Protein AF-A0AAE0J7U0-F1 (afdb_monomer)

pLDDT: mean 84.5, std 13.09, range [32.72, 96.12]

Radius of gyration: 16.42 Å; Cα contacts (8 Å, |Δi|>4): 164; chains: 1; bounding box: 37×30×48 Å

Structure (mmCIF, N/CA/C/O backbone):
data_AF-A0AAE0J7U0-F1
#
_entry.id   AF-A0AAE0J7U0-F1
#
loop_
_atom_site.group_PDB
_atom_site.id
_atom_site.type_symbol
_atom_site.label_atom_id
_atom_site.label_alt_id
_atom_site.label_comp_id
_atom_site.label_asym_id
_atom_site.label_entity_id
_atom_site.label_seq_id
_atom_site.pdbx_PDB_ins_code
_atom_site.Cartn_x
_atom_site.Cartn_y
_atom_site.Cartn_z
_atom_site.occupancy
_atom_site.B_iso_or_equiv
_atom_site.auth_seq_id
_atom_site.auth_comp_id
_atom_site.auth_asym_id
_atom_site.auth_atom_id
_atom_site.pdbx_PDB_model_num
ATOM 1 N N . GLN A 1 1 ? 4.047 -18.945 4.483 1.00 32.72 1 GLN A N 1
ATOM 2 C CA . GLN A 1 1 ? 3.585 -18.025 5.541 1.00 32.72 1 GLN A CA 1
ATOM 3 C C . GLN A 1 1 ? 4.068 -16.642 5.133 1.00 32.72 1 GLN A C 1
ATOM 5 O O . GLN A 1 1 ? 5.270 -16.411 5.169 1.00 32.72 1 GLN A O 1
ATOM 10 N N . GLU A 1 2 ? 3.185 -15.794 4.606 1.00 41.50 2 GLU A N 1
ATOM 11 C CA . GLU A 1 2 ? 3.544 -14.420 4.232 1.00 41.50 2 GLU A CA 1
ATOM 12 C C . GLU A 1 2 ? 3.443 -13.550 5.479 1.00 41.50 2 GLU A C 1
ATOM 14 O O . GLU A 1 2 ? 2.381 -13.411 6.085 1.00 41.50 2 GLU A O 1
ATOM 19 N N . TRP A 1 3 ? 4.583 -13.040 5.927 1.00 51.38 3 TRP A N 1
ATOM 20 C CA . TRP A 1 3 ? 4.621 -12.120 7.049 1.00 51.38 3 TRP A CA 1
ATOM 21 C C . TRP A 1 3 ? 4.150 -10.756 6.550 1.00 51.38 3 TRP A C 1
ATOM 23 O O . TRP A 1 3 ? 4.765 -10.182 5.655 1.00 51.38 3 TRP A O 1
ATOM 33 N N . LEU A 1 4 ? 3.073 -10.249 7.147 1.00 61.94 4 LEU A N 1
ATOM 34 C CA . LEU A 1 4 ? 2.512 -8.917 6.918 1.00 61.94 4 LEU A CA 1
ATOM 35 C C . LEU A 1 4 ? 3.436 -7.845 7.529 1.00 61.94 4 LEU A C 1
ATOM 37 O O . LEU A 1 4 ? 3.098 -7.203 8.522 1.00 61.94 4 LEU A O 1
ATOM 41 N N . ALA A 1 5 ? 4.653 -7.734 6.999 1.00 63.12 5 ALA A N 1
ATOM 42 C CA . ALA A 1 5 ? 5.701 -6.858 7.501 1.00 63.12 5 ALA A CA 1
ATOM 43 C C . ALA A 1 5 ? 5.692 -5.506 6.779 1.00 63.12 5 ALA A C 1
ATOM 45 O O . ALA A 1 5 ? 5.458 -5.422 5.576 1.00 63.12 5 ALA A O 1
ATOM 46 N N . GLU A 1 6 ? 6.011 -4.443 7.511 1.00 65.94 6 GLU A N 1
ATOM 47 C CA . GLU A 1 6 ? 6.223 -3.127 6.913 1.00 65.94 6 GLU A CA 1
ATOM 48 C C . GLU A 1 6 ? 7.483 -3.113 6.025 1.00 65.94 6 GLU A C 1
ATOM 50 O O . GLU A 1 6 ? 8.385 -3.954 6.153 1.00 65.94 6 GLU A O 1
ATOM 55 N N . ASN A 1 7 ? 7.545 -2.137 5.114 1.00 75.25 7 ASN A N 1
ATOM 56 C CA . ASN A 1 7 ? 8.679 -1.880 4.216 1.00 75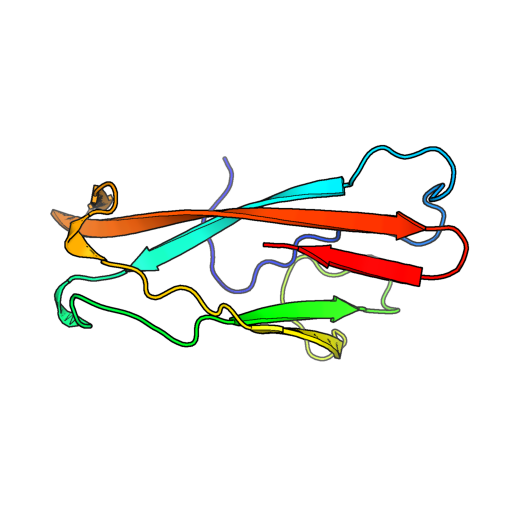.25 7 ASN A CA 1
ATOM 57 C C . ASN A 1 7 ? 9.059 -3.040 3.279 1.00 75.25 7 ASN A C 1
ATOM 59 O O . ASN A 1 7 ? 10.203 -3.101 2.822 1.00 75.25 7 ASN A O 1
ATOM 63 N N . GLN A 1 8 ? 8.128 -3.953 2.985 1.00 83.50 8 GLN A N 1
ATOM 64 C CA . GLN A 1 8 ? 8.303 -4.909 1.889 1.00 83.50 8 GLN A CA 1
ATOM 65 C C . GLN A 1 8 ? 8.032 -4.228 0.546 1.00 83.50 8 GLN A C 1
ATOM 67 O O . GLN A 1 8 ? 7.177 -3.347 0.447 1.00 83.50 8 GLN A O 1
ATOM 72 N N . VAL A 1 9 ? 8.760 -4.648 -0.486 1.00 85.75 9 VAL A N 1
ATOM 73 C CA . VAL A 1 9 ? 8.588 -4.156 -1.854 1.00 85.75 9 VAL A CA 1
ATOM 74 C C . VAL A 1 9 ? 8.127 -5.294 -2.746 1.00 85.75 9 VAL A C 1
ATOM 76 O O . VAL A 1 9 ? 8.769 -6.342 -2.822 1.00 85.75 9 VAL A O 1
ATOM 79 N N . SER A 1 10 ? 7.026 -5.052 -3.449 1.00 87.56 10 SER A N 1
ATOM 80 C CA . SER A 1 10 ? 6.449 -5.979 -4.416 1.00 87.56 10 SER A CA 1
ATOM 81 C C . SER A 1 10 ? 6.655 -5.432 -5.824 1.00 87.56 10 SER A C 1
ATOM 83 O O . SER A 1 10 ? 6.019 -4.459 -6.221 1.00 87.56 10 SER A O 1
ATOM 85 N N . TRP A 1 11 ? 7.545 -6.062 -6.589 1.00 89.94 11 TRP A N 1
ATOM 86 C CA . TRP A 1 11 ? 7.899 -5.622 -7.942 1.00 89.94 11 TRP A CA 1
ATOM 87 C C . TRP A 1 11 ? 6.851 -6.060 -8.965 1.00 89.94 11 TRP A C 1
ATOM 89 O O . TRP A 1 11 ? 6.523 -7.248 -9.037 1.00 89.94 11 TRP A O 1
ATOM 99 N N . PHE A 1 12 ? 6.315 -5.099 -9.722 1.00 88.19 12 PHE A N 1
ATOM 100 C CA . PHE A 1 12 ? 5.371 -5.346 -10.818 1.00 88.19 12 PHE A CA 1
ATOM 101 C C . PHE A 1 12 ? 6.061 -5.904 -12.055 1.00 88.19 12 PHE A C 1
ATOM 103 O O . PHE A 1 12 ? 5.587 -6.888 -12.603 1.00 88.19 12 PHE A O 1
ATOM 110 N N . LEU A 1 13 ? 7.191 -5.306 -12.430 1.00 88.12 13 LEU A N 1
ATOM 111 C CA . LEU A 1 13 ? 8.000 -5.701 -13.575 1.00 88.12 13 LEU A CA 1
ATOM 112 C C . LEU A 1 13 ? 9.451 -5.912 -13.157 1.00 88.12 13 LEU A C 1
ATOM 114 O O . LEU A 1 13 ? 9.952 -5.274 -12.222 1.00 88.12 13 LEU A O 1
ATOM 118 N N . LYS A 1 14 ? 10.129 -6.779 -13.896 1.00 87.38 14 LYS A N 1
ATOM 119 C CA . LYS A 1 14 ? 11.571 -6.986 -13.884 1.00 87.38 14 LYS A CA 1
ATOM 120 C C . LYS A 1 14 ? 12.114 -6.838 -15.300 1.00 87.38 14 LYS A C 1
ATOM 122 O O . LYS A 1 14 ? 11.403 -6.988 -16.289 1.00 87.38 14 LYS A O 1
ATOM 127 N N . GLU A 1 15 ? 13.399 -6.516 -15.391 1.00 83.44 15 GLU A N 1
ATOM 128 C CA . GLU A 1 15 ? 14.086 -6.499 -16.678 1.00 83.44 15 GLU A CA 1
ATOM 129 C C . GLU A 1 15 ? 13.986 -7.878 -17.345 1.00 83.44 15 GLU A C 1
ATOM 131 O O . GLU A 1 15 ? 14.249 -8.900 -16.709 1.00 83.44 15 GLU A O 1
ATOM 136 N N . GLY A 1 16 ? 13.596 -7.889 -18.621 1.00 83.31 16 GLY A N 1
ATOM 137 C CA . GLY A 1 16 ? 13.367 -9.110 -19.393 1.00 83.31 16 GLY A CA 1
ATOM 138 C C . GLY A 1 16 ? 11.924 -9.621 -19.385 1.00 83.31 16 GLY A C 1
ATOM 139 O O . GLY A 1 16 ? 11.638 -10.546 -20.142 1.00 83.31 16 GLY A O 1
ATOM 140 N N . ASP A 1 17 ? 11.019 -9.026 -18.598 1.00 81.44 17 ASP A N 1
ATOM 141 C CA . ASP A 1 17 ? 9.590 -9.338 -18.690 1.00 81.44 17 ASP A CA 1
ATOM 142 C C . ASP A 1 17 ? 9.041 -8.887 -20.058 1.00 81.44 17 ASP A C 1
ATOM 144 O O . ASP A 1 17 ? 9.329 -7.782 -20.526 1.00 81.44 17 ASP A O 1
ATOM 148 N N . ASP A 1 18 ? 8.250 -9.742 -20.713 1.00 76.00 18 ASP A N 1
ATOM 149 C CA . ASP A 1 18 ? 7.507 -9.364 -21.918 1.00 76.00 18 ASP A CA 1
ATOM 150 C C . ASP A 1 18 ? 6.317 -8.499 -21.499 1.00 76.00 18 ASP A C 1
ATOM 152 O O . ASP A 1 18 ? 5.464 -8.935 -20.739 1.00 76.00 18 ASP A O 1
ATOM 156 N N . ILE A 1 19 ? 6.277 -7.253 -21.961 1.00 71.19 19 ILE A N 1
ATOM 157 C CA . ILE A 1 19 ? 5.261 -6.269 -21.569 1.00 71.19 19 ILE A CA 1
ATOM 158 C C . ILE A 1 19 ? 4.131 -6.198 -22.616 1.00 71.19 19 ILE A C 1
ATOM 160 O O . ILE A 1 19 ? 3.060 -5.663 -22.343 1.00 71.19 19 ILE A O 1
ATOM 164 N N . LEU A 1 20 ? 4.349 -6.736 -23.823 1.00 60.88 20 LEU A N 1
ATOM 16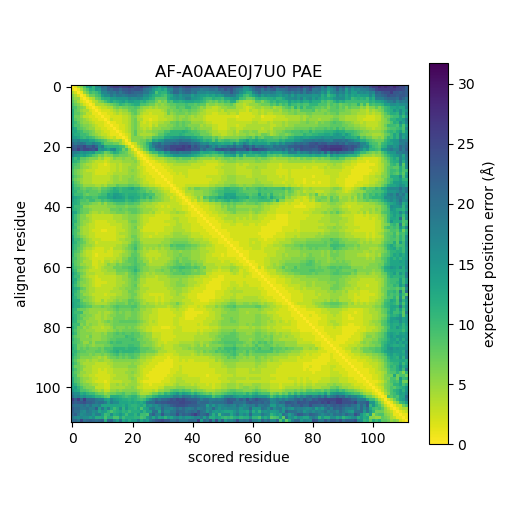5 C CA . LEU A 1 20 ? 3.448 -6.570 -24.972 1.00 60.88 20 LEU A CA 1
ATOM 166 C C . LEU A 1 20 ? 2.324 -7.612 -25.023 1.00 60.88 20 LEU A C 1
ATOM 168 O O . LEU A 1 20 ? 1.359 -7.436 -25.765 1.00 60.88 20 LEU A O 1
ATOM 172 N N . THR A 1 21 ? 2.443 -8.689 -24.252 1.00 54.88 21 THR A N 1
ATOM 173 C CA . THR A 1 21 ? 1.508 -9.824 -24.255 1.00 54.88 21 THR A CA 1
ATOM 174 C C . THR A 1 21 ? 0.724 -9.972 -22.950 1.00 54.88 21 THR A C 1
ATOM 176 O O . THR A 1 21 ? -0.075 -10.898 -22.822 1.00 54.88 21 THR A O 1
ATOM 179 N N . VAL A 1 22 ? 0.931 -9.076 -21.980 1.00 56.03 22 VAL A N 1
ATOM 180 C CA . VAL A 1 22 ? 0.555 -9.329 -20.585 1.00 56.03 22 VAL A CA 1
ATOM 181 C C . VAL A 1 22 ? -0.715 -8.575 -20.205 1.00 56.03 22 VAL A C 1
ATOM 183 O O . VAL A 1 22 ? -0.809 -7.353 -20.323 1.00 56.03 22 VAL A O 1
ATOM 186 N N . GLU A 1 23 ? -1.709 -9.344 -19.753 1.00 64.81 23 GLU A N 1
ATOM 187 C CA . GLU A 1 23 ? -2.881 -8.856 -19.025 1.00 64.81 23 GLU A CA 1
ATOM 188 C C . GLU A 1 23 ? -2.449 -7.890 -17.902 1.00 64.81 23 GLU A C 1
ATOM 190 O O . GLU A 1 23 ? -1.348 -8.040 -17.374 1.00 64.81 23 GLU A O 1
ATOM 195 N N . PRO A 1 24 ? -3.280 -6.909 -17.499 1.00 72.31 24 PRO A N 1
ATOM 196 C CA . PRO A 1 24 ? -2.932 -5.975 -16.429 1.00 72.31 24 PRO A CA 1
ATOM 197 C C . PRO A 1 24 ? -2.310 -6.685 -15.221 1.00 72.31 24 PRO A C 1
ATOM 199 O O . PRO A 1 24 ? -2.900 -7.620 -14.671 1.00 72.31 24 PRO A O 1
ATOM 202 N N . ILE A 1 25 ? -1.120 -6.248 -14.799 1.00 84.00 25 ILE A N 1
ATOM 203 C CA . ILE A 1 25 ? -0.458 -6.853 -13.643 1.00 84.00 25 ILE A CA 1
ATOM 204 C C . ILE A 1 25 ? -1.147 -6.314 -12.399 1.00 84.00 25 ILE A C 1
ATOM 206 O O . ILE A 1 25 ? -0.982 -5.145 -12.043 1.00 84.00 25 ILE A O 1
ATOM 210 N N . LYS A 1 26 ? -1.900 -7.191 -11.738 1.00 87.31 26 LYS A N 1
ATOM 211 C CA . LYS A 1 26 ? -2.615 -6.884 -10.502 1.00 87.31 26 LYS A CA 1
ATOM 212 C C . LYS A 1 26 ? -1.812 -7.325 -9.295 1.00 87.31 26 LYS A C 1
ATOM 214 O O . LYS A 1 26 ? -1.301 -8.449 -9.250 1.00 87.31 26 LYS A O 1
ATOM 219 N N . LYS A 1 27 ? -1.723 -6.463 -8.287 1.00 89.19 27 LYS A N 1
ATOM 220 C CA . LYS A 1 27 ? -1.193 -6.843 -6.975 1.00 89.19 27 LYS A CA 1
ATOM 221 C C . LYS A 1 27 ? -2.092 -6.332 -5.869 1.00 89.19 27 LYS A C 1
ATOM 223 O O . LYS A 1 27 ? -2.436 -5.154 -5.842 1.00 89.19 27 LYS A O 1
ATOM 228 N N . SER A 1 28 ? -2.406 -7.221 -4.936 1.00 91.12 28 SER A N 1
ATOM 229 C CA . SER A 1 28 ? -3.201 -6.898 -3.760 1.00 91.12 28 SER A CA 1
ATOM 230 C C . SER A 1 28 ? -2.302 -6.412 -2.622 1.00 91.12 28 SER A C 1
ATOM 232 O O . SER A 1 28 ? -1.237 -6.971 -2.349 1.00 91.12 28 SER A O 1
ATOM 234 N N . PHE A 1 29 ? -2.759 -5.371 -1.942 1.00 91.12 29 PHE A N 1
ATOM 235 C CA . PHE A 1 29 ? -2.112 -4.736 -0.805 1.00 91.12 29 PHE A CA 1
ATOM 236 C C . PHE A 1 29 ? -3.126 -4.537 0.317 1.00 91.12 29 PHE A C 1
ATOM 238 O O . PHE A 1 29 ? -4.338 -4.707 0.150 1.00 91.12 29 PHE A O 1
ATOM 245 N N . TYR A 1 30 ? -2.621 -4.166 1.489 1.00 91.38 30 TYR A N 1
ATOM 246 C CA . TYR A 1 30 ? -3.458 -3.841 2.628 1.00 91.38 30 TYR A CA 1
ATOM 247 C C . TYR A 1 30 ? -2.855 -2.697 3.441 1.00 91.38 30 TYR A C 1
ATOM 249 O O . TYR A 1 30 ? -1.637 -2.527 3.519 1.00 91.38 30 TYR A O 1
ATOM 257 N N . ARG A 1 31 ? -3.725 -1.927 4.094 1.00 90.88 31 ARG A N 1
ATOM 258 C CA . ARG A 1 31 ? -3.364 -0.904 5.077 1.00 90.88 31 ARG A CA 1
ATOM 259 C C . ARG A 1 31 ? -4.119 -1.164 6.373 1.00 90.88 31 ARG A C 1
ATOM 261 O O . ARG A 1 31 ? -5.313 -1.463 6.362 1.00 90.88 31 ARG A O 1
ATOM 268 N N . LEU A 1 32 ? -3.404 -1.060 7.489 1.00 92.06 32 LEU A N 1
ATOM 269 C CA . LEU A 1 32 ? -3.967 -1.229 8.825 1.00 92.06 32 LEU A CA 1
ATOM 270 C C . LEU A 1 32 ? -4.316 0.136 9.416 1.00 92.06 32 LEU A C 1
ATOM 272 O O . LEU A 1 32 ? -3.516 1.069 9.349 1.00 92.06 32 LEU A O 1
ATOM 276 N N . PHE A 1 33 ? -5.486 0.231 10.034 1.00 92.56 33 PHE A N 1
ATOM 277 C CA . PHE A 1 33 ? -5.925 1.403 10.778 1.00 92.56 33 PHE A CA 1
ATOM 278 C C . PHE A 1 33 ? -6.244 1.018 12.213 1.00 92.56 33 PHE A C 1
ATOM 280 O O . PHE A 1 33 ? -6.814 -0.039 12.486 1.00 92.56 33 PHE A O 1
ATOM 287 N N . TYR A 1 34 ? -5.904 1.907 13.135 1.00 89.81 34 TYR A N 1
ATOM 288 C CA . TYR A 1 34 ? -6.219 1.744 14.542 1.00 89.81 34 TYR A CA 1
ATOM 289 C C . TYR A 1 34 ? -7.250 2.802 14.947 1.00 89.81 34 TYR A C 1
ATOM 291 O O . TYR A 1 34 ? -7.072 3.964 14.575 1.00 89.81 34 TYR A O 1
ATOM 299 N N . PRO A 1 35 ? -8.323 2.432 15.670 1.00 80.38 35 PRO A N 1
ATOM 300 C CA . PRO A 1 35 ? -9.418 3.351 15.990 1.00 80.38 35 PRO A CA 1
ATOM 301 C C . PRO A 1 35 ? -8.967 4.593 16.767 1.00 80.38 35 PRO A C 1
ATOM 303 O O . PRO A 1 35 ? -9.567 5.655 16.622 1.00 80.38 35 PRO A O 1
ATOM 306 N N . GLU A 1 36 ? -7.887 4.495 17.546 1.00 86.44 36 GLU A N 1
ATOM 307 C CA . GLU A 1 36 ? -7.292 5.633 18.253 1.00 86.44 36 GLU A CA 1
ATOM 308 C C . GLU A 1 36 ? -6.717 6.724 17.328 1.00 86.44 36 GLU A C 1
ATOM 310 O O . GLU A 1 36 ? -6.556 7.862 17.762 1.00 86.44 36 GLU A O 1
ATOM 315 N N . ASN A 1 37 ? -6.453 6.413 16.054 1.00 84.31 37 ASN A N 1
ATOM 316 C CA . ASN A 1 37 ? -5.848 7.338 15.089 1.00 84.31 37 ASN A CA 1
ATOM 317 C C . ASN A 1 37 ? -6.886 8.133 14.276 1.00 84.31 37 ASN A C 1
ATOM 319 O O . ASN A 1 37 ? -6.512 8.900 13.388 1.00 84.31 37 ASN A O 1
ATOM 323 N N . GLY A 1 38 ? -8.177 7.954 14.566 1.00 87.56 38 GLY A N 1
ATOM 324 C CA . GLY A 1 38 ? -9.280 8.628 13.886 1.00 87.56 38 GLY A CA 1
ATOM 325 C C . GLY A 1 38 ? -10.162 7.686 13.071 1.00 87.56 38 GLY A C 1
ATOM 326 O O . GLY A 1 38 ? -9.814 6.545 12.775 1.00 87.56 38 GLY A O 1
ATOM 327 N N . THR A 1 39 ? -11.349 8.183 12.723 1.00 89.31 39 THR A N 1
ATOM 328 C CA . THR A 1 39 ? -12.417 7.392 12.091 1.00 89.31 39 THR A CA 1
ATOM 329 C C . THR A 1 39 ? -12.598 7.693 10.605 1.00 89.31 39 THR A C 1
ATOM 331 O O . THR A 1 39 ? -13.190 6.893 9.891 1.00 89.31 39 THR A O 1
ATOM 334 N N . LYS A 1 40 ? -12.060 8.815 10.115 1.00 92.56 40 LYS A N 1
ATOM 335 C CA . LYS A 1 40 ? -12.048 9.180 8.694 1.00 92.56 40 LYS A CA 1
ATOM 336 C C . LYS A 1 40 ? -10.639 9.547 8.267 1.00 92.56 40 LYS A C 1
ATOM 338 O O . LYS A 1 40 ? -10.009 10.382 8.912 1.00 92.56 40 LYS A O 1
ATOM 343 N N . VAL A 1 41 ? -10.167 8.948 7.179 1.00 92.38 41 VAL A N 1
ATOM 344 C CA . VAL A 1 41 ? -8.816 9.173 6.655 1.00 92.38 41 VAL A CA 1
ATOM 345 C C . VAL A 1 41 ? -8.890 9.567 5.186 1.00 92.38 41 VAL A C 1
ATOM 347 O O . VAL A 1 41 ? -9.508 8.880 4.380 1.00 92.38 41 VAL A O 1
ATOM 350 N N . SER A 1 42 ? -8.249 10.677 4.839 1.00 92.94 42 SER A N 1
ATOM 351 C CA . SER A 1 42 ? -8.153 11.208 3.476 1.00 92.94 42 SER A CA 1
ATOM 352 C C . SER A 1 42 ? -6.693 11.429 3.089 1.00 92.94 42 SER A C 1
ATOM 354 O O . SER A 1 42 ? -5.831 11.516 3.963 1.00 92.94 42 SER A O 1
ATOM 356 N N . GLY A 1 43 ? -6.415 11.586 1.793 1.00 90.81 43 GLY A N 1
ATOM 357 C CA . GLY A 1 43 ? -5.058 11.875 1.316 1.00 90.81 43 GLY A CA 1
ATOM 358 C C . GLY A 1 43 ? -4.111 10.683 1.448 1.00 90.81 43 GLY A C 1
ATOM 359 O O . GLY A 1 43 ? -2.913 10.858 1.676 1.00 90.81 43 GLY A O 1
ATOM 360 N N . LEU A 1 44 ? -4.655 9.468 1.332 1.00 93.31 44 LEU A N 1
ATOM 361 C CA . LEU A 1 44 ? -3.851 8.260 1.210 1.00 93.31 44 LEU A CA 1
ATOM 362 C C . LEU A 1 44 ? -2.996 8.333 -0.060 1.00 93.31 44 LEU A C 1
ATOM 364 O O . LEU A 1 44 ? -3.380 8.948 -1.058 1.00 93.31 44 LEU A O 1
ATOM 368 N N . GLN A 1 45 ? -1.814 7.726 -0.003 1.00 94.06 45 GLN A N 1
ATOM 369 C CA . GLN A 1 45 ? -0.877 7.738 -1.116 1.00 94.06 45 GLN A CA 1
ATOM 370 C C . GLN A 1 45 ? -0.097 6.432 -1.205 1.00 94.06 45 GLN A C 1
ATOM 372 O O . GLN A 1 45 ? 0.295 5.874 -0.178 1.00 94.06 45 GLN A O 1
ATOM 377 N N . GLU A 1 46 ? 0.184 6.005 -2.432 1.00 92.56 46 GLU A N 1
ATOM 378 C CA . GLU A 1 46 ? 1.032 4.854 -2.734 1.00 92.56 46 GLU A CA 1
ATOM 379 C C . GLU A 1 46 ? 2.223 5.315 -3.567 1.00 92.56 46 GLU A C 1
ATOM 381 O O . GLU A 1 46 ? 2.071 5.957 -4.606 1.00 92.56 46 GLU A O 1
ATOM 386 N N . TYR A 1 47 ? 3.430 5.008 -3.105 1.00 92.12 47 TYR A N 1
ATOM 387 C CA . TYR A 1 47 ? 4.637 5.303 -3.864 1.00 92.12 47 TYR A CA 1
ATOM 388 C C . TYR A 1 47 ? 4.959 4.128 -4.777 1.00 92.12 47 TYR A C 1
ATOM 390 O O . TYR A 1 47 ? 5.087 2.995 -4.318 1.00 92.12 47 TYR A O 1
ATOM 398 N N . ILE A 1 48 ? 5.149 4.417 -6.061 1.00 92.12 48 ILE A N 1
ATOM 399 C CA . ILE A 1 48 ? 5.717 3.464 -7.008 1.00 92.12 48 ILE A CA 1
ATOM 400 C C . ILE A 1 48 ? 7.222 3.673 -7.025 1.00 92.12 48 ILE A C 1
ATOM 402 O O . ILE A 1 48 ? 7.713 4.806 -7.045 1.00 92.12 48 ILE A O 1
ATOM 406 N N . TYR A 1 49 ? 7.959 2.572 -7.010 1.00 93.19 49 TYR A N 1
ATOM 407 C CA . TYR A 1 49 ? 9.407 2.569 -6.901 1.00 93.19 49 TYR A CA 1
ATOM 408 C C . TYR A 1 49 ? 10.054 1.896 -8.103 1.00 93.19 49 TYR A C 1
ATOM 410 O O . TYR A 1 49 ? 9.446 1.066 -8.774 1.00 93.19 49 TYR A O 1
ATOM 418 N N . PHE A 1 50 ? 11.321 2.221 -8.328 1.00 93.75 50 PHE A N 1
ATOM 419 C CA . PHE A 1 50 ? 12.181 1.520 -9.268 1.00 93.75 50 PHE A CA 1
ATOM 420 C C . PHE A 1 50 ? 13.574 1.311 -8.667 1.00 93.75 50 PHE A C 1
ATOM 422 O O . PHE A 1 50 ? 14.008 2.036 -7.766 1.00 93.75 50 PHE A O 1
ATOM 429 N N . THR A 1 51 ? 14.287 0.313 -9.176 1.00 94.31 51 THR A N 1
ATOM 430 C CA . THR A 1 51 ? 15.684 0.045 -8.834 1.00 94.31 51 THR A CA 1
ATOM 431 C C . THR A 1 51 ? 16.412 -0.515 -10.048 1.00 94.31 51 THR A C 1
ATOM 433 O O . THR A 1 51 ? 15.800 -1.133 -10.914 1.00 94.31 51 THR A O 1
ATOM 436 N N . THR A 1 52 ? 17.722 -0.293 -10.100 1.00 93.50 52 THR A N 1
ATOM 437 C CA . THR A 1 52 ? 18.633 -0.935 -11.059 1.00 93.50 52 THR A CA 1
ATOM 438 C C . THR A 1 52 ? 19.547 -1.951 -10.366 1.00 93.50 52 THR A C 1
ATOM 440 O O . THR A 1 52 ? 20.507 -2.429 -10.961 1.00 93.50 52 THR A O 1
ATOM 443 N N . THR A 1 53 ? 19.317 -2.236 -9.079 1.00 93.94 53 THR A N 1
ATOM 444 C CA . THR A 1 53 ? 20.093 -3.214 -8.310 1.00 93.94 53 THR A CA 1
ATOM 445 C C . THR A 1 53 ? 19.630 -4.630 -8.636 1.00 93.94 53 THR A C 1
ATOM 447 O O . THR A 1 53 ? 18.431 -4.903 -8.662 1.00 93.94 53 THR A O 1
ATOM 450 N N . TYR A 1 54 ? 20.590 -5.537 -8.834 1.00 88.75 54 TYR A N 1
ATOM 451 C CA . TYR A 1 54 ? 20.337 -6.957 -9.053 1.00 88.75 54 TYR A CA 1
ATOM 452 C C . TYR A 1 54 ? 21.011 -7.812 -7.961 1.00 88.75 54 TYR A C 1
ATOM 454 O O . TYR A 1 54 ? 22.208 -7.631 -7.721 1.00 88.75 54 TYR A O 1
ATOM 462 N N . PRO A 1 55 ? 20.291 -8.756 -7.326 1.00 89.75 55 PRO A N 1
ATOM 463 C CA . PRO A 1 55 ? 18.850 -8.995 -7.467 1.00 89.75 55 PRO A CA 1
ATOM 464 C C . PRO A 1 55 ? 18.016 -7.824 -6.903 1.00 89.75 55 PRO A C 1
ATOM 466 O O . PRO A 1 55 ? 18.492 -7.124 -6.007 1.00 89.75 55 PRO A O 1
ATOM 469 N N . PRO A 1 56 ? 16.786 -7.593 -7.405 1.00 89.81 56 PRO A N 1
ATOM 470 C CA . PRO A 1 56 ? 15.943 -6.512 -6.906 1.00 89.81 56 PRO A CA 1
ATOM 471 C C . PRO A 1 56 ? 15.611 -6.757 -5.421 1.00 89.81 56 PRO A C 1
ATOM 473 O O . PRO A 1 56 ? 15.121 -7.844 -5.089 1.00 89.81 56 PRO A O 1
ATOM 476 N N . PRO A 1 57 ? 15.867 -5.792 -4.514 1.00 91.06 57 PRO A N 1
ATOM 477 C CA . PRO A 1 57 ? 15.672 -6.001 -3.082 1.00 91.06 57 PRO A CA 1
ATOM 478 C C . PRO A 1 57 ? 14.204 -6.260 -2.746 1.00 91.06 57 PRO A C 1
ATOM 480 O O . PRO A 1 57 ? 13.307 -5.677 -3.347 1.00 91.06 57 PRO A O 1
ATOM 483 N N . THR A 1 58 ? 13.926 -7.099 -1.753 1.00 88.06 58 THR A N 1
ATOM 484 C CA . THR A 1 58 ? 12.545 -7.354 -1.295 1.00 88.06 58 THR A CA 1
ATOM 485 C C . THR A 1 58 ? 12.080 -6.360 -0.231 1.00 88.06 58 THR A C 1
ATOM 487 O O . THR A 1 58 ? 10.939 -6.424 0.226 1.00 88.06 58 THR A O 1
ATOM 490 N N . ARG A 1 59 ? 12.960 -5.445 0.189 1.00 88.56 59 ARG A N 1
ATOM 491 C CA . ARG A 1 59 ? 12.706 -4.424 1.205 1.00 88.56 59 ARG A CA 1
ATOM 492 C C . ARG A 1 59 ? 13.153 -3.057 0.722 1.00 88.56 59 ARG A C 1
ATOM 494 O O . ARG A 1 59 ? 14.023 -2.957 -0.138 1.00 88.56 59 ARG A O 1
ATOM 501 N N . ILE A 1 60 ? 12.561 -2.012 1.296 1.00 86.38 60 ILE A N 1
ATOM 502 C CA . ILE A 1 60 ? 12.983 -0.636 1.026 1.00 86.38 60 ILE A CA 1
ATOM 503 C C . ILE A 1 60 ? 14.427 -0.448 1.501 1.00 86.38 60 ILE A C 1
ATOM 505 O O . ILE A 1 60 ? 14.723 -0.545 2.690 1.00 86.38 60 ILE A O 1
ATOM 509 N N . GLU A 1 61 ? 15.307 -0.145 0.552 1.00 89.06 61 GLU A N 1
ATOM 510 C CA . GLU A 1 61 ? 16.732 0.108 0.753 1.00 89.06 61 GLU A CA 1
ATOM 511 C C . GLU A 1 61 ? 17.140 1.409 0.042 1.00 89.06 61 GLU A C 1
ATOM 513 O O . GLU A 1 61 ? 16.436 1.853 -0.869 1.00 89.06 61 GLU A O 1
ATOM 518 N N . PRO A 1 62 ? 18.282 2.030 0.396 1.00 90.06 62 PRO A N 1
ATOM 519 C CA . PRO A 1 62 ? 18.723 3.291 -0.215 1.00 90.06 62 PRO A CA 1
ATOM 520 C C . PRO A 1 62 ? 18.910 3.247 -1.741 1.00 90.06 62 PRO A C 1
ATOM 522 O O . PRO A 1 62 ? 18.911 4.287 -2.396 1.00 90.06 62 PRO A O 1
ATOM 525 N N . THR A 1 63 ? 19.083 2.056 -2.316 1.00 91.06 63 THR A N 1
ATOM 526 C CA . THR A 1 63 ? 19.212 1.831 -3.764 1.00 91.06 63 THR A CA 1
ATOM 527 C C . THR A 1 63 ? 17.881 1.929 -4.512 1.00 91.06 63 THR A C 1
ATOM 529 O O . THR A 1 63 ? 17.868 2.007 -5.743 1.00 91.06 63 THR A O 1
ATOM 532 N N . ILE A 1 64 ? 16.757 1.935 -3.793 1.00 92.62 64 ILE A N 1
ATOM 533 C CA . ILE A 1 64 ? 15.413 2.040 -4.352 1.00 92.62 64 ILE A CA 1
ATOM 534 C C . ILE A 1 64 ? 15.019 3.514 -4.454 1.00 92.62 64 ILE A C 1
ATOM 536 O O . ILE A 1 64 ? 15.083 4.273 -3.487 1.00 92.62 64 ILE A O 1
ATOM 540 N N . LYS A 1 65 ? 14.574 3.925 -5.643 1.00 93.75 65 LYS A N 1
ATOM 541 C CA . LYS A 1 65 ? 14.168 5.301 -5.941 1.00 93.75 65 LYS A CA 1
ATOM 542 C C . LYS A 1 65 ? 12.664 5.376 -6.168 1.00 93.75 65 LYS A C 1
ATOM 544 O O . LYS A 1 65 ? 12.055 4.446 -6.687 1.00 93.75 65 LYS A O 1
ATOM 549 N N . LYS A 1 66 ? 12.059 6.502 -5.788 1.00 93.62 66 LYS A N 1
ATOM 550 C CA . LYS A 1 66 ? 10.648 6.790 -6.083 1.00 93.62 66 LYS A CA 1
ATOM 551 C C . LYS A 1 66 ? 10.512 7.121 -7.568 1.00 93.62 66 LYS A C 1
ATOM 553 O O . LYS A 1 66 ? 11.215 8.003 -8.053 1.00 93.62 66 LYS A O 1
ATOM 558 N N . LEU A 1 67 ? 9.621 6.418 -8.257 1.00 91.19 67 LEU A N 1
ATOM 559 C CA . LEU A 1 67 ? 9.238 6.702 -9.636 1.00 91.19 67 LEU A CA 1
ATOM 560 C C . LEU A 1 67 ? 8.113 7.738 -9.658 1.00 91.19 67 LEU A C 1
ATOM 562 O O . LEU A 1 67 ? 8.255 8.807 -10.243 1.00 91.19 67 LEU A O 1
ATOM 566 N N . CYS A 1 68 ? 7.009 7.433 -8.977 1.00 91.62 68 CYS A N 1
ATOM 567 C CA . CYS A 1 68 ? 5.851 8.312 -8.879 1.00 91.62 68 CYS A CA 1
ATOM 568 C C . CYS A 1 68 ? 5.068 8.066 -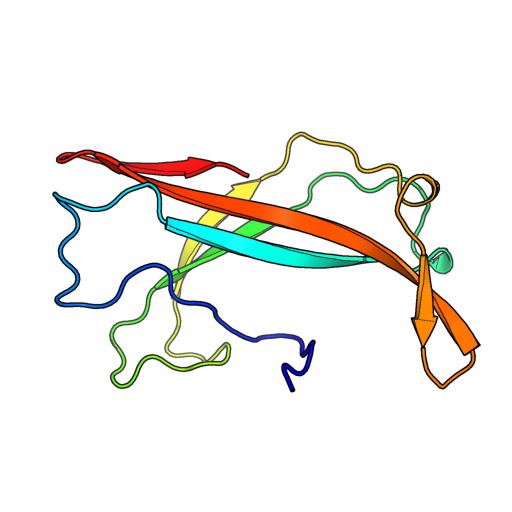7.579 1.00 91.62 68 CYS A C 1
ATOM 570 O O . CYS A 1 68 ? 5.444 7.242 -6.741 1.00 91.62 68 CYS A O 1
ATOM 572 N N . CYS A 1 69 ? 4.005 8.844 -7.384 1.00 93.12 69 CYS A N 1
ATOM 573 C CA . CYS A 1 69 ? 3.114 8.759 -6.236 1.00 93.12 69 CYS A CA 1
ATOM 574 C C . CYS A 1 69 ? 1.670 8.793 -6.734 1.00 93.12 69 CYS A C 1
ATOM 576 O O . CYS A 1 69 ? 1.279 9.747 -7.408 1.00 93.12 69 CYS A O 1
ATOM 578 N N . ILE A 1 70 ? 0.898 7.767 -6.389 1.00 92.44 70 ILE A N 1
ATOM 579 C CA . ILE A 1 70 ? -0.534 7.706 -6.641 1.00 92.44 70 ILE A CA 1
ATOM 580 C C . ILE A 1 70 ? -1.235 8.297 -5.426 1.00 92.44 70 ILE A C 1
ATOM 582 O O . ILE A 1 70 ? -1.072 7.799 -4.312 1.00 92.44 70 ILE A O 1
ATOM 586 N N . LYS A 1 71 ? -2.000 9.368 -5.629 1.00 93.56 71 LYS A N 1
ATOM 587 C CA . LYS A 1 71 ? -2.797 10.004 -4.577 1.00 93.56 71 LYS A CA 1
ATOM 588 C C . LYS A 1 71 ? -4.236 9.537 -4.685 1.00 93.56 71 LYS A C 1
ATOM 590 O O . LYS A 1 71 ? -4.778 9.473 -5.781 1.00 93.56 71 LYS A O 1
ATOM 595 N N . TRP A 1 72 ? -4.830 9.222 -3.545 1.00 94.00 72 TRP A N 1
ATOM 596 C CA . TRP A 1 72 ? -6.208 8.773 -3.479 1.00 94.00 72 TRP A CA 1
ATOM 597 C C . TRP A 1 72 ? -7.115 9.972 -3.239 1.00 94.00 72 TRP A C 1
ATOM 599 O O . TRP A 1 72 ? -6.954 10.684 -2.244 1.00 94.00 72 TRP A O 1
ATOM 609 N N . ASP A 1 73 ? -8.117 10.128 -4.097 1.00 91.00 73 ASP A N 1
ATOM 610 C CA . ASP A 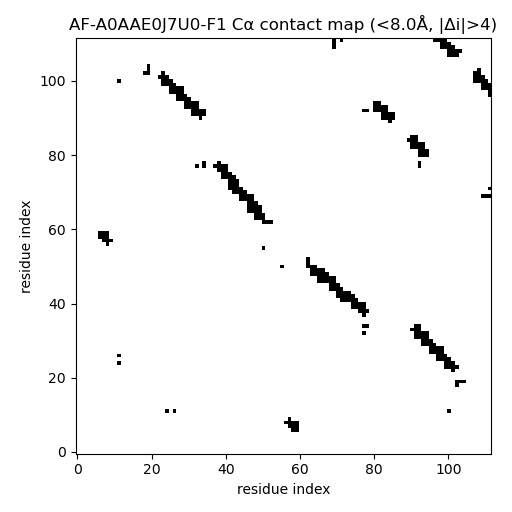1 73 ? -9.181 11.118 -3.908 1.00 91.00 73 ASP A CA 1
ATOM 611 C C . ASP A 1 73 ? -10.293 10.607 -2.969 1.00 91.00 73 ASP A C 1
ATOM 613 O O . ASP A 1 73 ? -11.195 11.349 -2.579 1.00 91.00 73 ASP A O 1
ATOM 617 N N . LEU A 1 74 ? -10.219 9.335 -2.560 1.00 90.31 74 LEU A N 1
ATOM 618 C CA . LEU A 1 74 ? -11.173 8.692 -1.663 1.00 90.31 74 LEU A CA 1
ATOM 619 C C . LEU A 1 74 ? -10.932 9.071 -0.193 1.00 90.31 74 LEU A C 1
ATOM 621 O O . LEU A 1 74 ? -9.810 9.013 0.318 1.00 90.31 74 LEU A O 1
ATOM 625 N N . VAL A 1 75 ? -12.024 9.360 0.520 1.00 93.75 75 VAL A N 1
ATOM 626 C CA . VAL A 1 75 ? -12.045 9.411 1.987 1.00 93.75 75 VAL A CA 1
ATOM 627 C C . VAL A 1 75 ? -12.499 8.058 2.520 1.00 93.75 75 VAL A C 1
ATOM 629 O O . VAL A 1 75 ? -13.616 7.621 2.253 1.00 93.75 75 VAL A O 1
ATOM 632 N N . VAL A 1 76 ? -11.641 7.408 3.298 1.00 93.50 76 VAL A N 1
ATOM 633 C CA . VAL A 1 76 ? -11.912 6.106 3.907 1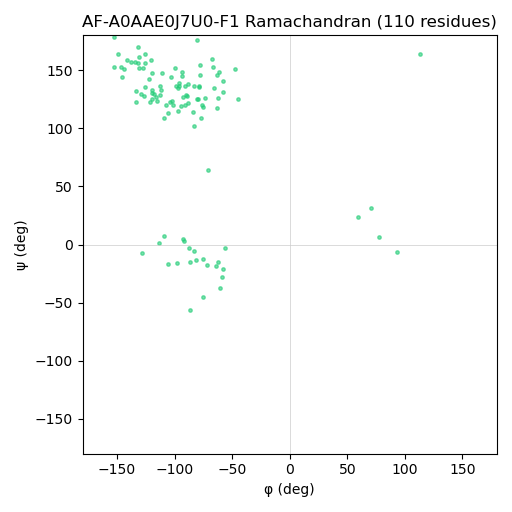.00 93.50 76 VAL A CA 1
ATOM 634 C C . VAL A 1 76 ? -12.603 6.306 5.252 1.00 93.50 76 VAL A C 1
ATOM 636 O O . VAL A 1 76 ? -12.054 6.949 6.150 1.00 93.50 76 VAL A O 1
ATOM 639 N N . ASP A 1 77 ? -13.798 5.732 5.400 1.00 94.69 77 ASP A N 1
ATOM 640 C CA . ASP A 1 77 ? -14.457 5.565 6.697 1.00 94.69 77 ASP A CA 1
ATOM 641 C C . ASP A 1 77 ? -13.910 4.309 7.383 1.00 94.69 77 ASP A C 1
ATOM 643 O O . ASP A 1 77 ? -14.275 3.182 7.046 1.00 94.69 77 ASP A O 1
ATOM 647 N N . VAL A 1 78 ? -13.009 4.510 8.343 1.00 94.31 78 VAL A N 1
ATOM 648 C CA . VAL A 1 78 ? -12.284 3.436 9.031 1.00 94.31 78 VAL A CA 1
ATOM 649 C C . VAL A 1 78 ? -13.244 2.496 9.748 1.00 94.31 78 VAL A C 1
ATOM 651 O O . VAL A 1 78 ? -13.025 1.289 9.735 1.00 94.31 78 VAL A O 1
ATOM 654 N N . LEU A 1 79 ? -14.326 3.018 10.332 1.00 93.44 79 LEU A N 1
ATOM 655 C CA . LEU A 1 79 ? -15.266 2.210 11.113 1.00 93.44 79 LEU A CA 1
ATOM 656 C C . LEU A 1 79 ? -16.116 1.277 10.243 1.00 93.44 79 LEU A C 1
ATOM 658 O O . LEU A 1 79 ? -16.686 0.319 10.759 1.00 93.44 79 LEU A O 1
ATOM 662 N N . SER A 1 80 ? -16.183 1.538 8.935 1.00 94.25 80 SER A N 1
ATOM 663 C CA . SER A 1 80 ? -16.865 0.671 7.970 1.00 94.25 80 SER A CA 1
ATOM 664 C C . SER A 1 80 ? -16.020 -0.529 7.520 1.00 94.25 80 SER A C 1
ATOM 666 O O . SER A 1 80 ? -16.545 -1.459 6.908 1.00 94.25 80 SER A O 1
ATOM 668 N N . LEU A 1 81 ? -14.713 -0.522 7.808 1.00 95.81 81 LEU A N 1
ATOM 669 C CA . LEU A 1 81 ? -13.792 -1.561 7.356 1.00 95.81 81 LEU A CA 1
ATOM 670 C C . LEU A 1 81 ? -13.912 -2.845 8.199 1.00 95.81 81 LEU A C 1
ATOM 672 O O . LEU A 1 81 ? -14.248 -2.792 9.385 1.00 95.81 81 LEU A O 1
ATOM 676 N N . PRO A 1 82 ? -13.556 -4.016 7.637 1.00 96.12 82 PRO A N 1
ATOM 677 C CA . PRO A 1 82 ? -13.429 -5.247 8.408 1.00 96.12 82 PRO A CA 1
ATOM 678 C C . PRO A 1 82 ? -12.416 -5.114 9.552 1.00 96.12 82 PRO A C 1
ATOM 680 O O . PRO A 1 82 ? -11.332 -4.550 9.377 1.00 96.12 82 PRO A O 1
ATOM 683 N N . THR A 1 83 ? -12.732 -5.706 10.704 1.00 94.81 83 THR A N 1
ATOM 684 C CA . THR A 1 83 ? -11.840 -5.741 11.868 1.00 94.81 83 THR A CA 1
ATOM 685 C C . THR A 1 83 ? -11.093 -7.065 11.988 1.00 94.81 83 THR A C 1
ATOM 687 O O . THR A 1 83 ? -11.563 -8.132 11.583 1.00 94.81 83 THR A O 1
ATOM 690 N N . ARG A 1 84 ? -9.904 -7.006 12.585 1.00 92.56 84 ARG A N 1
ATOM 691 C CA . ARG A 1 84 ? -9.134 -8.159 13.053 1.00 92.56 84 ARG A CA 1
ATOM 692 C C . ARG A 1 84 ? -8.600 -7.879 14.452 1.00 92.56 84 ARG A C 1
ATOM 694 O O . ARG A 1 84 ? -8.421 -6.728 14.842 1.00 92.56 84 ARG A O 1
ATOM 701 N N . THR A 1 85 ? -8.302 -8.948 15.179 1.00 92.69 85 THR A N 1
ATOM 702 C CA . THR A 1 85 ? -7.698 -8.885 16.512 1.00 92.69 85 THR A CA 1
ATOM 703 C C . THR A 1 85 ? -6.344 -9.573 16.462 1.00 92.69 85 THR A C 1
ATOM 705 O O . THR A 1 85 ? -6.234 -10.684 15.944 1.00 92.69 85 THR A O 1
ATOM 708 N N . ASN A 1 86 ? -5.297 -8.910 16.949 1.00 88.31 86 ASN A N 1
ATOM 709 C CA . ASN A 1 86 ? -3.974 -9.530 17.038 1.00 88.31 86 ASN A CA 1
ATOM 710 C C . ASN A 1 86 ? -3.860 -10.434 18.282 1.00 88.31 8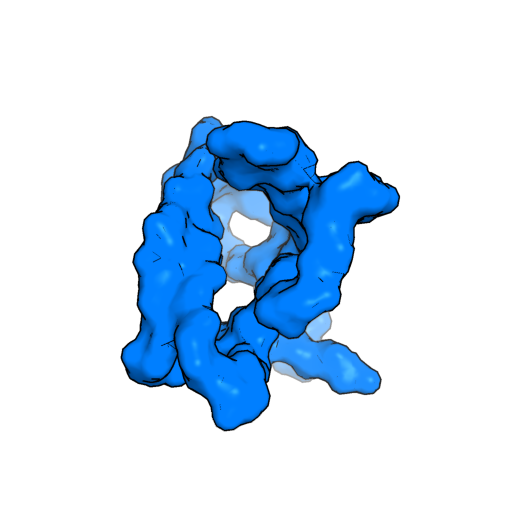6 ASN A C 1
ATOM 712 O O . ASN A 1 86 ? -4.757 -10.485 19.122 1.00 88.31 86 ASN A O 1
ATOM 716 N N . SER A 1 87 ? -2.729 -11.127 18.431 1.00 91.31 87 SER A N 1
ATOM 717 C CA . SER A 1 87 ? -2.462 -12.007 19.581 1.00 91.31 87 SER A CA 1
ATOM 718 C C . SER A 1 87 ? -2.426 -11.287 20.937 1.00 91.31 87 SER A C 1
ATOM 720 O O . SER A 1 87 ? -2.504 -11.944 21.969 1.00 91.31 87 SER A O 1
ATOM 722 N N . LEU A 1 88 ? -2.333 -9.954 20.946 1.00 91.44 88 LEU A N 1
ATOM 723 C CA . LEU A 1 88 ? -2.363 -9.117 22.148 1.00 91.44 88 LEU A CA 1
ATOM 724 C C . LEU A 1 88 ? -3.781 -8.625 22.493 1.00 91.44 88 LEU A C 1
ATOM 726 O O . LEU A 1 88 ? -3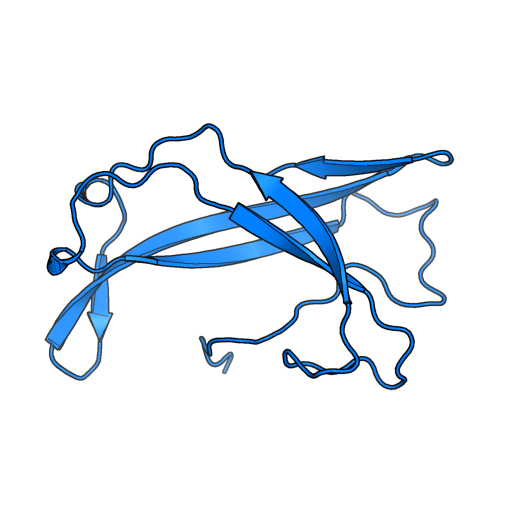.937 -7.812 23.398 1.00 91.44 88 LEU A O 1
ATOM 730 N N . GLY A 1 89 ? -4.814 -9.063 21.763 1.00 91.94 89 GLY A N 1
ATOM 731 C CA . GLY A 1 89 ? -6.197 -8.624 21.974 1.00 91.94 89 GLY A CA 1
ATOM 732 C C . GLY A 1 89 ? -6.515 -7.236 21.407 1.00 91.94 89 GLY A C 1
ATOM 733 O O . GLY A 1 89 ? -7.618 -6.734 21.611 1.00 91.94 89 GLY A O 1
ATOM 734 N N . LYS A 1 90 ? -5.584 -6.606 20.677 1.00 91.56 9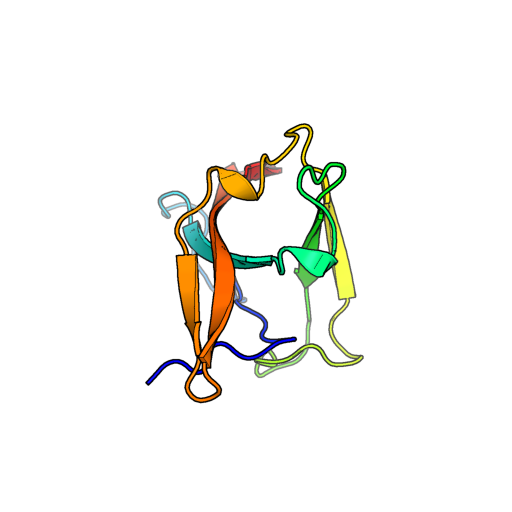0 LYS A N 1
ATOM 735 C CA . LYS A 1 90 ? -5.804 -5.288 20.071 1.00 91.56 90 LYS A CA 1
ATOM 736 C C . LYS A 1 90 ? -6.594 -5.430 18.772 1.00 91.56 90 LYS A C 1
ATOM 738 O O . LYS A 1 90 ? -6.171 -6.155 17.867 1.00 91.56 90 LYS A O 1
ATOM 743 N N . VAL A 1 91 ? -7.708 -4.704 18.685 1.00 92.12 91 VAL A N 1
ATOM 744 C CA . VAL A 1 91 ? -8.545 -4.614 17.482 1.00 92.12 91 VAL A CA 1
ATOM 745 C C . VAL A 1 91 ? -7.976 -3.565 16.530 1.00 92.12 91 VAL A C 1
ATOM 747 O O . VAL A 1 91 ? -7.584 -2.476 16.949 1.00 92.12 91 VAL A O 1
ATOM 750 N N . TYR A 1 92 ? -7.938 -3.898 15.247 1.00 93.69 92 TYR A N 1
ATOM 751 C CA . TYR A 1 92 ? -7.551 -3.003 14.164 1.00 93.69 92 TYR A CA 1
ATOM 752 C C . TYR A 1 92 ? -8.429 -3.248 12.938 1.00 93.69 92 TYR A C 1
ATOM 754 O O . TYR A 1 92 ? -9.037 -4.309 12.791 1.00 93.69 92 TYR A O 1
ATOM 762 N N . TYR A 1 93 ? -8.497 -2.251 12.068 1.00 95.31 93 TYR A N 1
ATOM 763 C CA . TYR A 1 93 ? -9.282 -2.248 10.842 1.00 95.31 93 TYR A CA 1
ATOM 764 C C . TYR A 1 93 ? -8.360 -2.474 9.646 1.00 95.31 93 TYR A C 1
ATOM 766 O O . TYR A 1 93 ? -7.220 -2.003 9.648 1.00 95.31 93 TYR A O 1
ATOM 774 N N . ILE A 1 94 ? -8.834 -3.197 8.631 1.00 94.69 94 ILE A N 1
ATOM 775 C CA . ILE A 1 94 ? -8.041 -3.522 7.440 1.00 94.69 94 ILE A CA 1
ATOM 776 C C . ILE A 1 94 ? -8.730 -2.994 6.190 1.00 94.69 94 ILE A C 1
ATOM 778 O O . ILE A 1 94 ? -9.848 -3.393 5.873 1.00 94.69 94 ILE A O 1
ATOM 782 N N . LEU A 1 95 ? -8.018 -2.154 5.446 1.00 94.00 95 LEU A N 1
ATOM 783 C CA . LEU A 1 95 ? -8.361 -1.797 4.077 1.00 94.00 95 LEU A CA 1
ATOM 784 C C . LEU A 1 95 ? -7.548 -2.676 3.131 1.00 94.00 95 LEU A C 1
ATOM 786 O O . LEU A 1 95 ? -6.327 -2.551 3.106 1.00 94.00 95 LEU A O 1
ATOM 790 N N . ASN A 1 96 ? -8.213 -3.537 2.366 1.00 93.81 96 ASN A N 1
ATOM 791 C CA . ASN A 1 96 ? -7.588 -4.268 1.263 1.00 93.81 96 ASN A CA 1
ATOM 792 C C . ASN A 1 96 ? -7.853 -3.510 -0.037 1.00 93.81 96 ASN A C 1
ATOM 794 O O . ASN A 1 96 ? -8.961 -3.013 -0.234 1.00 93.81 96 ASN A O 1
ATOM 798 N N . TYR A 1 97 ? -6.847 -3.424 -0.895 1.00 92.69 97 TYR A N 1
ATOM 799 C CA . TYR A 1 97 ? -6.926 -2.728 -2.175 1.00 92.69 97 TYR A CA 1
ATOM 800 C C . TYR A 1 97 ? -6.011 -3.398 -3.193 1.00 92.69 97 TYR A C 1
ATOM 802 O O . TYR A 1 97 ? -5.128 -4.175 -2.827 1.00 92.69 97 TYR A O 1
ATOM 810 N N . GLU A 1 98 ? -6.221 -3.100 -4.467 1.00 92.19 98 GLU A N 1
ATOM 811 C CA . GLU A 1 98 ? -5.385 -3.595 -5.553 1.00 92.19 98 GLU A CA 1
ATOM 812 C C . GLU A 1 98 ? -4.765 -2.410 -6.280 1.00 92.19 98 GLU A C 1
ATOM 814 O O . GLU A 1 98 ? -5.347 -1.333 -6.335 1.00 92.19 98 GLU A O 1
ATOM 819 N N . ILE A 1 99 ? -3.555 -2.599 -6.789 1.00 90.06 99 ILE A N 1
ATOM 820 C CA . ILE A 1 99 ? -2.957 -1.664 -7.734 1.00 90.06 99 ILE A CA 1
ATOM 821 C C . ILE A 1 99 ? -2.804 -2.423 -9.042 1.00 90.06 99 ILE A C 1
ATOM 823 O O . ILE A 1 99 ? -2.145 -3.471 -9.080 1.00 90.06 99 ILE A O 1
ATOM 827 N N . ASP A 1 100 ? -3.398 -1.866 -10.091 1.00 88.31 100 ASP A N 1
ATOM 828 C CA . ASP A 1 100 ? -3.345 -2.403 -11.443 1.00 88.31 100 ASP A CA 1
ATOM 829 C C . ASP A 1 100 ? -2.338 -1.589 -12.261 1.00 88.31 100 ASP A C 1
ATOM 831 O O . ASP A 1 100 ? -2.449 -0.365 -12.386 1.00 88.31 100 ASP A O 1
ATOM 835 N N . MET A 1 101 ? -1.347 -2.280 -12.825 1.00 84.56 101 MET A N 1
ATOM 836 C CA . MET A 1 101 ? -0.397 -1.702 -13.772 1.00 84.56 101 MET A CA 1
ATOM 837 C C . MET A 1 101 ? -0.786 -2.114 -15.190 1.00 84.56 101 MET A C 1
ATOM 839 O O . MET A 1 101 ? -0.802 -3.305 -15.513 1.00 84.56 101 MET A O 1
ATOM 843 N N . MET A 1 102 ? -1.072 -1.126 -16.039 1.00 81.25 102 MET A N 1
ATOM 844 C CA . MET A 1 102 ? -1.327 -1.332 -17.463 1.00 81.25 102 MET A CA 1
ATOM 845 C C . MET A 1 102 ? -0.201 -0.711 -18.280 1.00 81.25 102 MET A C 1
ATOM 847 O O . MET A 1 102 ? 0.146 0.458 -18.109 1.00 81.25 102 MET A O 1
ATOM 851 N N . CYS A 1 103 ? 0.358 -1.496 -19.194 1.00 66.44 103 CYS A N 1
ATOM 852 C CA . CYS A 1 103 ? 1.351 -1.020 -20.142 1.00 66.44 103 CYS A CA 1
ATOM 853 C C . CYS A 1 103 ? 0.692 -0.904 -21.514 1.00 66.44 103 CYS A C 1
ATOM 855 O O . CYS A 1 103 ? 0.313 -1.907 -22.115 1.00 66.44 103 CYS A O 1
ATOM 857 N N . SER A 1 104 ? 0.554 0.315 -22.024 1.00 63.00 104 SER A N 1
ATOM 858 C CA . SER A 1 104 ? 0.284 0.536 -23.441 1.00 63.00 104 SER A CA 1
ATOM 859 C C . SER A 1 104 ? 1.630 0.750 -24.141 1.00 63.00 104 SER A C 1
ATOM 861 O O . SER A 1 104 ? 2.562 1.276 -23.538 1.00 63.00 104 SER A O 1
ATOM 863 N N . GLY A 1 105 ? 1.785 0.351 -25.407 1.00 56.00 105 GLY A N 1
ATOM 864 C CA . GLY A 1 105 ? 3.073 0.400 -26.129 1.00 56.00 105 GLY A CA 1
ATOM 865 C C . GLY A 1 105 ? 3.771 1.776 -26.204 1.00 56.00 105 GLY A C 1
ATOM 866 O O . GLY A 1 105 ? 4.874 1.863 -26.737 1.00 56.00 105 G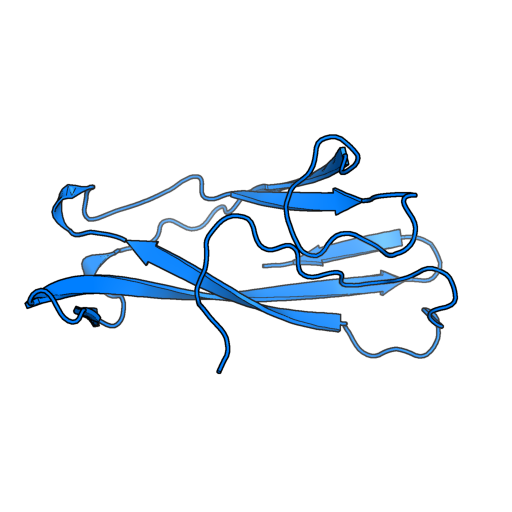LY A O 1
ATOM 867 N N . SER A 1 106 ? 3.160 2.840 -25.672 1.00 59.59 106 SER A N 1
ATOM 868 C CA . SER A 1 106 ? 3.723 4.186 -25.531 1.00 59.59 106 SER A CA 1
ATOM 869 C C . SER A 1 106 ? 3.634 4.796 -24.116 1.00 59.59 106 SER A C 1
ATOM 871 O O . SER A 1 106 ? 4.200 5.870 -23.913 1.00 59.59 106 SER A O 1
ATOM 873 N N . SER A 1 107 ? 2.942 4.178 -23.145 1.00 60.25 107 SER A N 1
ATOM 874 C CA . SER A 1 107 ? 2.768 4.712 -21.777 1.00 60.25 107 SER A CA 1
ATOM 875 C C . SER A 1 107 ? 2.563 3.621 -20.719 1.00 60.25 107 SER A C 1
ATOM 877 O O . SER A 1 107 ? 2.037 2.547 -21.000 1.00 60.25 107 SER A O 1
ATOM 879 N N . ILE A 1 108 ? 2.955 3.918 -19.477 1.00 59.31 108 ILE A N 1
ATOM 880 C CA . ILE A 1 108 ? 2.629 3.107 -18.297 1.00 59.31 108 ILE A CA 1
ATOM 881 C C . ILE A 1 108 ? 1.580 3.870 -17.487 1.00 59.31 108 ILE A C 1
ATOM 883 O O . ILE A 1 108 ? 1.865 4.975 -17.022 1.00 59.31 108 ILE A O 1
ATOM 887 N N . ASP A 1 109 ? 0.409 3.265 -17.296 1.00 71.00 109 ASP A N 1
ATOM 888 C CA . ASP A 1 109 ? -0.719 3.835 -16.559 1.00 71.00 109 ASP A CA 1
ATOM 889 C C . ASP A 1 109 ? -0.972 3.035 -15.264 1.00 71.00 109 ASP A C 1
ATOM 891 O O . ASP A 1 109 ? -0.939 1.800 -15.261 1.00 71.00 109 ASP A O 1
ATOM 895 N N . PHE A 1 110 ? -1.208 3.740 -14.150 1.00 68.69 110 PHE A N 1
ATOM 896 C CA . PHE A 1 110 ? -1.467 3.150 -12.828 1.00 68.69 110 PHE A CA 1
ATOM 897 C C . PHE A 1 110 ? -2.845 3.572 -12.305 1.00 68.69 110 PHE A C 1
ATOM 899 O O . PHE A 1 110 ? -3.162 4.763 -12.312 1.00 68.69 110 PHE A O 1
ATOM 906 N N . ALA A 1 111 ? -3.625 2.613 -11.799 1.00 72.19 111 ALA A N 1
ATOM 907 C CA . ALA A 1 111 ? -4.911 2.845 -11.135 1.00 72.19 111 ALA A CA 1
ATOM 908 C C . ALA A 1 111 ? -4.980 2.099 -9.788 1.00 72.19 111 ALA A C 1
ATOM 910 O O . ALA A 1 111 ? -4.304 1.082 -9.609 1.00 72.19 111 ALA A O 1
ATOM 911 N N . VAL A 1 112 ? -5.768 2.636 -8.848 1.00 59.00 112 VAL A N 1
ATOM 912 C CA . VAL A 1 112 ? -5.973 2.115 -7.481 1.00 59.00 112 VAL A CA 1
ATOM 913 C C . VAL A 1 112 ? -7.459 2.040 -7.169 1.00 59.00 112 VAL A C 1
ATOM 915 O O . VAL A 1 112 ? -8.172 2.972 -7.607 1.00 59.00 112 VAL A O 1
#

Solvent-accessible surface area (backbone atoms only — not comparable to full-atom values): 7336 Å² total; per-residue (Å²): 136,85,75,95,59,84,61,61,48,84,79,89,77,60,94,86,62,76,63,89,82,58,72,66,51,70,47,78,48,74,48,82,44,47,72,92,80,49,55,69,50,64,73,49,71,48,76,42,70,46,66,89,55,83,78,72,67,60,45,80,48,92,76,53,41,81,71,50,71,50,73,43,92,59,70,45,56,46,81,77,38,56,75,50,67,50,99,85,71,51,67,33,24,46,49,76,49,51,41,41,42,40,67,51,104,88,49,80,49,79,52,114

Sequence (112 aa):
QEWLAENQVSWFLKEGDDILTVEPIKKSFYRLFYPENGTKVSGLQEYIYFTTTYPPPTRIEPTIKKLCCIKWDLVVDVLSLPTRTNSLGKVYYILNYEIDMMCSGSSIDFAV

Mean predicted aligned error: 7.09 Å

Foldseek 3Di:
DDPLDPFFDDDQDDPPDDQPPDDWRKDKDKDKAAVVVDQKDAFDKDFDWDAPDPPDDRGDDPRIDTPDMDTDRDIDGQVPADWDADPVRGIIGMDMDMWTWHDDVVDIDIDD

Secondary structure (DSSP, 8-state):
-----TTB---S--TT---SS---EEEEEEEEE-GGG-SEE---EEEEEE---SSPPSB--TT-EEEEEEEP-PPEEGGGSPEEE-TTS-EEEEEEEEEEEEEETTEEEEE-

Organism: NCBI:txid94610